Protein AF-A0A955G135-F1 (afdb_monomer)

Secondary structure (DSSP, 8-state):
------BPPPPPS-HHHHHHHHHHHHHHHHHHHHHHHTHHHHHHHHHHHHT-HHHHHHHHHHHHHHHHHHHHHHTT--B-HHHHHHHHHHHHHHHHHHHHHHHHHHHHHHHHHHHHHHHHHHHHHHHHHHHHHHHTT-

pLDDT: mean 78.5, std 8.82, range [48.19, 90.0]

Nearest PDB structures (foldseek):
  7p54-assembly1_B  TM=3.568E-01  e=8.264E+00  Homo sapiens

Radius of gyration: 25.22 Å; Cα contacts (8 Å, |Δi|>4): 90; chains: 1; bounding box: 40×38×98 Å

Solvent-accessible surface area (backbone atoms only — not comparable to full-atom values): 7447 Å² total; per-residue (Å²): 134,88,79,84,65,62,45,69,66,77,82,70,93,47,70,63,62,52,50,52,32,40,52,52,26,50,50,43,50,53,48,42,52,49,44,64,78,38,39,83,63,44,28,60,53,42,19,70,74,66,77,30,71,86,54,12,54,56,51,42,51,50,50,46,49,31,35,61,48,12,33,50,45,33,66,56,48,66,34,40,76,67,56,41,52,51,12,47,51,25,39,51,50,43,51,51,52,52,51,52,55,50,50,60,56,49,51,53,59,52,51,55,54,51,51,51,52,52,50,52,50,51,52,52,50,52,53,53,58,51,54,56,58,58,61,77,74,110

Structure (mmCIF, N/CA/C/O backbone):
data_AF-A0A955G135-F1
#
_entry.id   AF-A0A955G135-F1
#
loop_
_atom_site.group_PDB
_atom_site.id
_atom_site.type_symbol
_atom_site.label_atom_id
_atom_site.label_alt_id
_atom_site.label_comp_id
_atom_site.label_asym_id
_atom_site.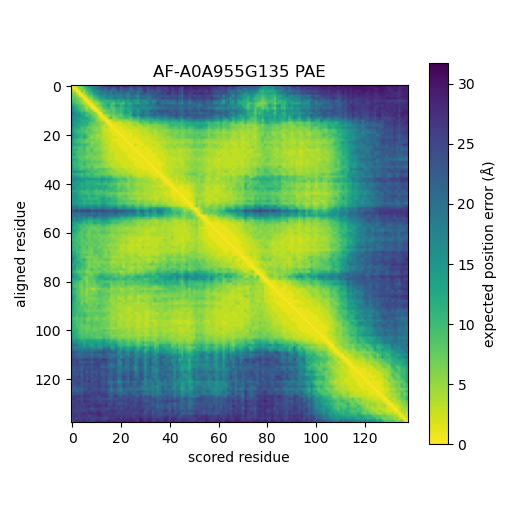label_entity_id
_atom_site.label_seq_id
_atom_site.pdbx_PDB_ins_code
_atom_site.Cartn_x
_atom_site.Cartn_y
_atom_site.Cartn_z
_atom_site.occupancy
_atom_site.B_iso_or_equiv
_atom_site.auth_seq_id
_atom_site.auth_comp_id
_atom_site.auth_asym_id
_atom_site.auth_atom_id
_atom_site.pdbx_PDB_model_num
ATOM 1 N N . MET A 1 1 ? -7.366 -3.886 37.197 1.00 48.19 1 MET A N 1
ATOM 2 C CA . MET A 1 1 ? -6.948 -3.756 35.780 1.00 48.19 1 MET A CA 1
ATOM 3 C C . MET A 1 1 ? -7.988 -2.923 35.037 1.00 48.19 1 MET A C 1
ATOM 5 O O . MET A 1 1 ? -9.150 -3.308 35.020 1.00 48.19 1 MET A O 1
ATOM 9 N N . LYS A 1 2 ? -7.625 -1.745 34.509 1.00 55.84 2 LYS A N 1
ATOM 10 C CA . LYS A 1 2 ? -8.562 -0.837 33.822 1.00 55.84 2 LYS A CA 1
ATOM 11 C C . LYS A 1 2 ? -8.838 -1.395 32.421 1.00 55.84 2 LYS A C 1
ATOM 13 O O . LYS A 1 2 ? -7.941 -1.391 31.586 1.00 55.84 2 LYS A O 1
ATOM 18 N N . GLN A 1 3 ? -10.034 -1.933 32.179 1.00 54.69 3 GLN A N 1
ATOM 19 C CA . GLN A 1 3 ? -10.370 -2.503 30.872 1.00 54.69 3 GLN A CA 1
ATOM 20 C C . GLN A 1 3 ? -10.456 -1.396 29.817 1.00 54.69 3 GLN A C 1
ATOM 22 O O . GLN A 1 3 ? -11.261 -0.470 29.935 1.00 54.69 3 GLN A O 1
ATOM 27 N N . ILE A 1 4 ? -9.619 -1.492 28.785 1.00 62.25 4 ILE A N 1
ATOM 28 C CA . ILE A 1 4 ? -9.691 -0.625 27.610 1.00 62.25 4 ILE A CA 1
ATOM 29 C C . ILE A 1 4 ? -10.906 -1.089 26.804 1.00 62.25 4 ILE A C 1
ATOM 31 O O . ILE A 1 4 ? -10.838 -2.068 26.067 1.00 62.25 4 ILE A O 1
ATOM 35 N N . LYS A 1 5 ? -12.049 -0.425 26.996 1.00 64.06 5 LYS A N 1
ATOM 36 C CA . LYS A 1 5 ? -13.269 -0.733 26.245 1.00 64.06 5 LYS A CA 1
ATOM 37 C C . LYS A 1 5 ? -13.116 -0.273 24.796 1.00 64.06 5 LYS A C 1
ATOM 39 O O . LYS A 1 5 ? -12.678 0.849 24.543 1.00 64.06 5 LYS A O 1
ATOM 44 N N . ALA A 1 6 ? -13.494 -1.134 23.855 1.00 62.25 6 ALA A N 1
ATOM 45 C CA . ALA A 1 6 ? -13.636 -0.759 22.455 1.00 62.25 6 ALA A CA 1
ATOM 46 C C . ALA A 1 6 ? -14.774 0.261 22.331 1.00 62.25 6 ALA A C 1
ATOM 48 O O . ALA A 1 6 ? -15.880 0.030 22.824 1.00 62.25 6 ALA A O 1
ATOM 49 N N . VAL A 1 7 ? -14.493 1.406 21.711 1.00 71.62 7 VAL A N 1
ATOM 50 C CA . VAL A 1 7 ? -15.468 2.488 21.551 1.00 71.62 7 VAL A CA 1
ATOM 51 C C . VAL A 1 7 ? -15.858 2.551 20.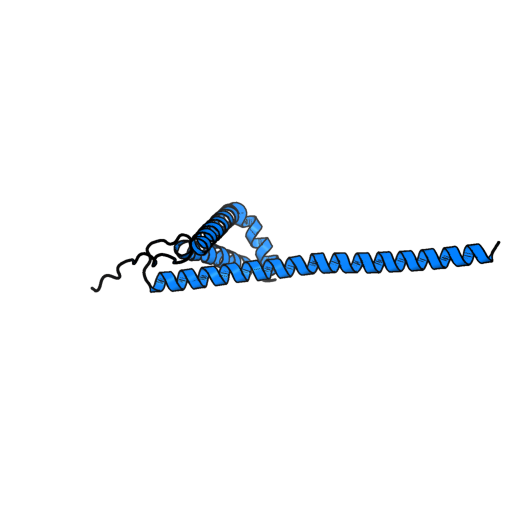083 1.00 71.62 7 VAL A C 1
ATOM 53 O O . VAL A 1 7 ? -15.000 2.603 19.200 1.00 71.62 7 VAL A O 1
ATOM 56 N N . LEU A 1 8 ? -17.164 2.538 19.815 1.00 64.75 8 LEU A N 1
ATOM 57 C CA . LEU A 1 8 ? -17.671 2.733 18.462 1.00 64.75 8 LEU A CA 1
ATOM 58 C C . LEU A 1 8 ? -17.270 4.122 17.947 1.00 64.75 8 LEU A C 1
ATOM 60 O O . LEU A 1 8 ? -17.288 5.099 18.702 1.00 64.75 8 LEU A O 1
ATOM 64 N N . PRO A 1 9 ? -16.920 4.245 16.660 1.00 64.19 9 PRO A N 1
ATOM 65 C CA . PRO A 1 9 ? -16.590 5.538 16.095 1.00 64.19 9 PRO A CA 1
ATOM 66 C C . PRO A 1 9 ? -17.792 6.499 16.192 1.00 64.19 9 PRO A C 1
ATOM 68 O O . PRO A 1 9 ? -18.922 6.082 15.930 1.00 64.19 9 PRO A O 1
ATOM 71 N N . PRO A 1 10 ? -17.580 7.793 16.522 1.00 69.19 10 PRO A N 1
ATOM 72 C CA . PRO A 1 10 ? -18.644 8.782 16.515 1.00 69.19 10 PRO A CA 1
ATOM 73 C C . PRO A 1 10 ? -19.307 8.809 15.137 1.00 69.19 10 PRO A C 1
ATOM 75 O O . PRO A 1 10 ? -18.640 8.674 14.100 1.00 69.19 10 PRO A O 1
ATOM 78 N N . LYS A 1 11 ? -20.640 8.940 15.131 1.00 64.25 11 LYS A N 1
ATOM 79 C CA . LYS A 1 11 ? -21.429 9.024 13.898 1.00 64.25 11 LYS A CA 1
ATOM 80 C C . LYS A 1 11 ? -20.875 10.156 13.033 1.00 64.25 11 LYS A C 1
ATOM 82 O O . LYS A 1 11 ? -20.603 11.251 13.515 1.00 64.25 11 LYS A O 1
ATOM 87 N N . LEU A 1 12 ? -20.674 9.858 11.749 1.00 61.38 12 LEU A N 1
ATOM 88 C CA . LEU A 1 12 ? -20.175 10.851 10.802 1.00 61.38 12 LEU A CA 1
ATOM 89 C C . LEU A 1 12 ? -21.337 11.799 10.533 1.00 61.38 12 LEU A C 1
ATOM 91 O O . LEU A 1 12 ? -22.434 11.341 10.221 1.00 61.38 12 LEU A O 1
ATOM 95 N N . LYS A 1 13 ? -21.095 13.104 10.656 1.00 68.00 13 LYS A N 1
ATOM 96 C CA . LYS A 1 13 ? -22.113 14.122 10.370 1.00 68.00 13 LYS A CA 1
ATOM 97 C C . LYS A 1 13 ? -22.500 14.119 8.879 1.00 68.00 13 LYS A C 1
ATOM 99 O O . LYS A 1 13 ? -23.640 14.413 8.542 1.00 68.00 13 LYS A O 1
ATOM 104 N N . ASN A 1 14 ? -21.572 13.694 8.011 1.00 73.38 14 ASN A N 1
ATOM 105 C CA . ASN A 1 14 ? -21.720 13.678 6.555 1.00 73.38 14 ASN A CA 1
ATOM 106 C C . ASN A 1 14 ? -21.859 12.246 6.014 1.00 73.38 14 ASN A C 1
ATOM 108 O O . ASN A 1 14 ? -20.933 11.439 6.127 1.00 73.38 14 ASN A O 1
ATOM 112 N N . LYS A 1 15 ? -22.988 11.954 5.353 1.00 73.31 15 LYS A N 1
ATOM 113 C CA . LYS A 1 15 ? -23.261 10.651 4.712 1.00 73.31 15 LYS A CA 1
ATOM 114 C C . LYS A 1 15 ? -22.258 10.320 3.596 1.00 73.31 15 LYS A C 1
ATOM 116 O O . LYS A 1 15 ? -21.851 9.171 3.467 1.00 73.31 15 LYS A O 1
ATOM 121 N N . HIS A 1 16 ? -21.796 11.326 2.849 1.00 73.31 16 HIS A N 1
ATOM 122 C CA . HIS A 1 16 ? -20.805 11.146 1.780 1.00 73.31 16 HIS A CA 1
ATOM 123 C C . HIS A 1 16 ? -19.450 10.666 2.307 1.00 73.31 16 HIS A C 1
ATOM 125 O O . HIS A 1 16 ? -18.885 9.723 1.768 1.00 73.31 16 HIS A O 1
ATOM 131 N N . ALA A 1 17 ? -18.958 11.246 3.405 1.00 70.94 17 ALA A N 1
ATOM 132 C CA . ALA A 1 17 ? -17.696 10.822 4.014 1.00 70.94 17 ALA A CA 1
ATOM 133 C C . ALA A 1 17 ? -17.754 9.360 4.491 1.00 70.94 17 ALA A C 1
ATOM 135 O O . ALA A 1 17 ? -16.770 8.632 4.398 1.00 70.94 17 ALA A O 1
ATOM 136 N N . GLN A 1 18 ? -18.923 8.916 4.965 1.00 73.56 18 GLN A N 1
ATOM 137 C CA . GLN A 1 18 ? -19.140 7.519 5.334 1.00 73.56 18 GLN A CA 1
ATOM 138 C C . GLN A 1 18 ? -19.110 6.592 4.115 1.00 73.56 18 GLN A C 1
ATOM 140 O O . GLN A 1 18 ? -18.508 5.525 4.198 1.00 73.56 18 GLN A O 1
ATOM 145 N N . PHE A 1 19 ? -19.725 7.002 3.004 1.00 75.56 19 PHE A N 1
ATOM 146 C CA . PHE A 1 19 ? -19.691 6.246 1.754 1.00 75.56 19 PHE A CA 1
ATOM 147 C C . PHE A 1 19 ? -18.263 6.115 1.211 1.00 75.56 19 PHE A C 1
ATOM 149 O O . PHE A 1 19 ? -17.828 5.004 0.928 1.00 75.56 19 PHE A O 1
ATOM 156 N N . PHE A 1 20 ? -17.501 7.214 1.153 1.00 78.81 20 PHE A N 1
ATOM 157 C CA . PHE A 1 20 ? -16.106 7.188 0.701 1.00 78.81 20 PHE A CA 1
ATOM 158 C C . PHE A 1 20 ? -15.212 6.312 1.582 1.00 78.81 20 PHE A C 1
ATOM 160 O O . PHE A 1 20 ? -14.400 5.563 1.051 1.00 78.81 20 PHE A O 1
ATOM 167 N N . ALA A 1 21 ? -15.377 6.354 2.908 1.00 75.56 21 ALA A N 1
ATOM 168 C CA . ALA A 1 21 ? -14.610 5.498 3.815 1.00 75.56 21 ALA A CA 1
ATOM 169 C C . ALA A 1 21 ? -14.885 4.004 3.572 1.00 75.56 21 ALA A C 1
ATOM 171 O O . ALA A 1 21 ? -13.954 3.205 3.522 1.00 75.56 21 ALA A O 1
ATOM 172 N N . TRP A 1 22 ? -16.154 3.641 3.365 1.00 79.81 22 TRP A N 1
ATOM 173 C CA . TRP A 1 22 ? -16.546 2.271 3.031 1.00 79.81 22 TRP A CA 1
ATOM 174 C C . TRP A 1 22 ? -16.033 1.834 1.660 1.00 79.81 22 TRP A C 1
ATOM 176 O O . TRP A 1 22 ? -15.507 0.734 1.528 1.00 79.81 22 TRP A O 1
ATOM 186 N N . PHE A 1 23 ? -16.153 2.702 0.657 1.00 81.88 23 PHE A N 1
ATOM 187 C CA . PHE A 1 23 ? -15.678 2.433 -0.694 1.00 81.88 23 PHE A CA 1
ATOM 188 C C . PHE A 1 23 ? -14.156 2.238 -0.728 1.00 81.88 23 PHE A C 1
ATOM 190 O O . PHE A 1 23 ? -13.675 1.248 -1.271 1.00 81.88 23 PHE A O 1
ATOM 197 N N . LEU A 1 24 ? -13.401 3.123 -0.070 1.00 79.94 24 LEU A N 1
ATOM 198 C CA . LEU A 1 24 ? -11.946 3.007 0.042 1.00 79.94 24 LEU A CA 1
ATOM 199 C C . LEU A 1 24 ? -11.538 1.758 0.838 1.00 79.94 24 LEU A C 1
ATOM 201 O O . LEU A 1 24 ? -10.611 1.057 0.445 1.00 79.94 24 LEU A O 1
ATOM 205 N N . GLY A 1 25 ? -12.264 1.440 1.915 1.00 83.50 25 GLY A N 1
ATOM 206 C CA . GLY A 1 25 ? -12.066 0.206 2.676 1.00 83.50 25 GLY A CA 1
ATOM 207 C C . GLY A 1 25 ? -12.294 -1.051 1.838 1.00 83.50 25 GLY A C 1
ATOM 208 O O . GLY A 1 25 ? -11.509 -1.989 1.925 1.00 83.50 25 GLY A O 1
ATOM 209 N N . LEU A 1 26 ? -13.323 -1.061 0.986 1.00 86.38 26 LEU A N 1
ATOM 210 C CA . LEU A 1 26 ? -13.583 -2.170 0.068 1.00 86.38 26 LEU A CA 1
ATOM 211 C C . LEU A 1 26 ? -12.463 -2.316 -0.972 1.00 86.38 26 LEU A C 1
ATOM 213 O O . LEU A 1 26 ? -12.031 -3.435 -1.237 1.00 86.38 26 LEU A O 1
ATOM 217 N N . ILE A 1 27 ? -11.965 -1.206 -1.523 1.00 87.00 27 ILE A N 1
ATOM 218 C CA . ILE A 1 27 ? -10.835 -1.220 -2.463 1.00 87.00 27 ILE A CA 1
ATOM 219 C C . ILE A 1 27 ? -9.591 -1.805 -1.794 1.00 87.00 27 ILE A C 1
ATOM 221 O O . ILE A 1 27 ? -9.013 -2.746 -2.328 1.00 87.00 27 ILE A O 1
ATOM 225 N N . PHE A 1 28 ? -9.211 -1.308 -0.613 1.00 85.38 28 PHE A N 1
ATOM 226 C CA . PHE A 1 28 ? -8.043 -1.817 0.116 1.00 85.38 28 PHE A CA 1
ATOM 227 C C . PHE A 1 28 ? -8.198 -3.294 0.482 1.00 85.38 28 PHE A C 1
ATOM 229 O O . PHE A 1 28 ? -7.235 -4.046 0.403 1.00 85.38 28 PHE A O 1
ATOM 236 N N . LEU A 1 29 ? -9.412 -3.742 0.811 1.00 87.81 29 LEU A N 1
ATOM 237 C CA . LEU A 1 29 ? -9.676 -5.153 1.081 1.00 87.81 29 LEU A CA 1
ATOM 238 C C . LEU A 1 29 ? -9.443 -6.013 -0.167 1.00 87.81 29 LEU A C 1
ATOM 240 O O . LEU A 1 29 ? -8.764 -7.033 -0.093 1.00 87.81 29 LEU A O 1
ATOM 244 N N . LEU A 1 30 ? -9.994 -5.606 -1.313 1.00 89.75 30 LEU A N 1
ATOM 245 C CA . LEU A 1 30 ? -9.808 -6.325 -2.574 1.00 89.75 30 LEU A CA 1
ATOM 246 C C . LEU A 1 30 ? -8.338 -6.330 -3.003 1.00 89.75 30 LEU A C 1
ATOM 248 O O . LEU A 1 30 ? -7.836 -7.369 -3.426 1.00 89.75 30 LEU A O 1
ATOM 252 N N . MET A 1 31 ? -7.640 -5.202 -2.857 1.00 85.44 31 MET A N 1
ATOM 253 C CA . MET A 1 31 ? -6.215 -5.095 -3.166 1.00 85.44 31 MET A CA 1
ATOM 254 C C . MET A 1 31 ? -5.379 -6.018 -2.284 1.00 85.44 31 MET A C 1
ATOM 256 O O . MET A 1 31 ? -4.637 -6.833 -2.829 1.00 85.44 31 MET A O 1
ATOM 260 N N . ALA A 1 32 ? -5.573 -5.989 -0.965 1.00 86.62 32 ALA A N 1
ATOM 261 C CA . ALA A 1 32 ? -4.867 -6.867 -0.039 1.00 86.62 32 ALA A CA 1
ATOM 262 C C . ALA A 1 32 ? -5.122 -8.355 -0.348 1.00 86.62 32 ALA A C 1
ATOM 264 O O . ALA A 1 32 ? -4.194 -9.162 -0.335 1.00 86.62 32 ALA A O 1
ATOM 265 N N . LEU A 1 33 ? -6.361 -8.733 -0.693 1.00 89.44 33 LEU A N 1
ATOM 266 C CA . LEU A 1 33 ? -6.694 -10.106 -1.094 1.00 89.44 33 LEU A CA 1
ATOM 267 C C . LEU A 1 33 ? -5.989 -10.518 -2.393 1.00 89.44 33 LEU A C 1
ATOM 269 O O . LEU A 1 33 ? -5.426 -11.611 -2.474 1.00 89.44 33 LEU A O 1
ATOM 273 N N . VAL A 1 34 ? -5.989 -9.648 -3.405 1.00 89.62 34 VAL A N 1
ATOM 274 C CA . VAL A 1 34 ? -5.290 -9.904 -4.671 1.00 89.62 34 VAL A CA 1
ATOM 275 C C . VAL A 1 34 ? -3.784 -10.010 -4.442 1.00 89.62 34 VAL A C 1
ATOM 277 O O . VAL A 1 34 ? -3.162 -10.931 -4.969 1.00 89.62 34 VAL A O 1
ATOM 280 N N . GLN A 1 35 ? -3.202 -9.124 -3.631 1.00 84.81 35 GLN A N 1
ATOM 281 C CA . GLN A 1 35 ? -1.782 -9.150 -3.276 1.00 84.81 35 GLN A CA 1
ATOM 282 C C . GLN A 1 35 ? -1.410 -10.422 -2.512 1.00 84.81 35 GLN A C 1
ATOM 284 O O . GLN A 1 35 ? -0.339 -10.969 -2.754 1.00 84.81 35 GLN A O 1
ATOM 289 N N . LEU A 1 36 ? -2.294 -10.941 -1.653 1.00 85.62 36 LEU A N 1
ATOM 290 C CA . LEU A 1 36 ? -2.063 -12.194 -0.933 1.00 85.62 36 LEU A CA 1
ATOM 291 C C . LEU A 1 36 ? -2.047 -13.402 -1.883 1.00 85.62 36 LEU A C 1
ATOM 293 O O . LEU A 1 36 ? -1.168 -14.253 -1.789 1.00 85.62 36 LEU A O 1
ATOM 297 N N . VAL A 1 37 ? -2.980 -13.460 -2.841 1.00 87.56 37 VAL A N 1
ATOM 298 C CA . VAL A 1 37 ? -3.051 -14.550 -3.836 1.00 87.56 37 VAL A CA 1
ATOM 299 C C . VAL A 1 37 ? -1.948 -14.436 -4.895 1.00 87.56 37 VAL A C 1
ATOM 301 O O . VAL A 1 37 ? -1.487 -15.441 -5.434 1.00 87.56 37 VAL A O 1
ATOM 304 N N . LYS A 1 38 ? -1.520 -13.216 -5.227 1.00 87.00 38 LYS A N 1
ATOM 305 C CA . LYS A 1 38 ? -0.502 -12.926 -6.249 1.00 87.00 38 LYS A CA 1
ATOM 306 C C . LYS A 1 38 ? 0.821 -12.470 -5.640 1.00 87.00 38 LYS A C 1
ATOM 308 O O . LYS A 1 38 ? 1.585 -11.782 -6.315 1.00 87.00 38 LYS A O 1
ATOM 313 N N . PHE A 1 39 ? 1.121 -12.877 -4.408 1.00 82.12 39 PHE A N 1
ATOM 314 C CA . PHE A 1 39 ? 2.285 -12.385 -3.667 1.00 82.12 39 PHE A CA 1
ATOM 315 C C . PHE A 1 39 ? 3.613 -12.630 -4.405 1.00 82.12 39 PHE A C 1
ATOM 317 O O . PHE A 1 39 ? 4.500 -11.775 -4.414 1.00 82.12 39 PHE A O 1
ATOM 324 N N . GLU A 1 40 ? 3.706 -13.751 -5.124 1.00 81.50 40 GLU A N 1
ATOM 325 C CA . GLU A 1 40 ? 4.856 -14.104 -5.968 1.00 81.50 40 GLU A CA 1
ATOM 326 C C . GLU A 1 40 ? 5.099 -13.119 -7.116 1.00 81.50 40 GLU A C 1
ATOM 328 O O . GLU A 1 40 ? 6.240 -12.907 -7.510 1.00 81.50 40 GLU A O 1
ATOM 333 N N . LYS A 1 41 ? 4.038 -12.502 -7.652 1.00 84.25 41 LYS A N 1
ATOM 334 C CA . LYS A 1 41 ? 4.126 -11.479 -8.707 1.00 84.25 41 LYS A CA 1
ATOM 335 C C . LYS A 1 41 ? 4.194 -10.063 -8.146 1.00 84.25 41 LYS A C 1
ATOM 337 O O . LYS A 1 41 ? 4.711 -9.169 -8.804 1.00 84.25 41 LYS A O 1
ATOM 342 N N . PHE A 1 42 ? 3.678 -9.861 -6.939 1.00 81.69 42 PHE A N 1
ATOM 343 C CA . PHE A 1 42 ? 3.716 -8.578 -6.252 1.00 81.69 42 PHE A CA 1
ATOM 344 C C . PHE A 1 42 ? 5.120 -8.237 -5.746 1.00 81.69 42 PHE A C 1
ATOM 346 O O . PHE A 1 42 ? 5.573 -7.109 -5.894 1.00 81.69 42 PHE A O 1
ATOM 353 N N . THR A 1 43 ? 5.838 -9.231 -5.221 1.00 83.00 43 THR A N 1
ATOM 354 C CA . THR A 1 43 ? 7.229 -9.082 -4.774 1.00 83.00 43 THR A CA 1
ATOM 355 C C . THR A 1 43 ? 8.145 -8.461 -5.846 1.00 83.00 43 THR A C 1
ATOM 357 O O . THR A 1 43 ? 8.695 -7.393 -5.581 1.00 83.00 43 THR A O 1
ATOM 360 N N . PRO A 1 44 ? 8.281 -9.040 -7.060 1.00 84.31 44 PRO A N 1
ATOM 361 C CA . PRO A 1 44 ? 9.150 -8.473 -8.091 1.00 84.31 44 PRO A CA 1
ATOM 362 C C . PRO A 1 44 ? 8.658 -7.110 -8.597 1.00 84.31 44 PRO A C 1
ATOM 364 O O . PRO A 1 44 ? 9.464 -6.277 -8.998 1.00 84.31 44 PRO A O 1
ATOM 367 N N . PHE A 1 45 ? 7.347 -6.845 -8.546 1.00 83.56 45 PHE A N 1
ATOM 368 C CA . PHE A 1 45 ? 6.804 -5.522 -8.858 1.00 83.56 45 PHE A CA 1
ATOM 369 C C . PHE A 1 45 ? 7.293 -4.467 -7.855 1.00 83.56 45 PHE A C 1
ATOM 371 O O . PHE A 1 45 ? 7.811 -3.431 -8.260 1.00 83.56 45 PHE A O 1
ATOM 378 N N . ILE A 1 46 ? 7.212 -4.741 -6.551 1.00 83.75 46 ILE A N 1
ATOM 379 C CA . ILE A 1 46 ? 7.710 -3.818 -5.519 1.00 83.75 46 ILE A CA 1
ATOM 380 C C . ILE A 1 46 ? 9.233 -3.664 -5.582 1.00 83.75 46 ILE A C 1
ATOM 382 O O . ILE A 1 46 ? 9.731 -2.548 -5.437 1.00 83.75 46 ILE A O 1
ATOM 386 N N . GLU A 1 47 ? 9.969 -4.744 -5.850 1.00 84.25 47 GLU A N 1
ATOM 387 C CA . GLU A 1 47 ? 11.420 -4.690 -6.078 1.00 84.25 47 GLU A CA 1
ATOM 388 C C . GLU A 1 47 ? 11.771 -3.757 -7.246 1.00 84.25 47 GLU A C 1
ATOM 390 O O . GLU A 1 47 ? 12.689 -2.953 -7.109 1.00 84.25 47 GLU A O 1
ATOM 395 N N . SER A 1 48 ? 10.999 -3.784 -8.340 1.00 81.56 48 SER A N 1
ATOM 396 C CA . SER A 1 48 ? 11.209 -2.888 -9.489 1.00 81.56 48 SER A CA 1
ATOM 397 C C . SER A 1 48 ? 10.949 -1.410 -9.184 1.00 81.56 48 SER A C 1
ATOM 399 O O . SER A 1 48 ? 11.536 -0.540 -9.815 1.00 81.56 48 SER A O 1
ATOM 401 N N . VAL A 1 49 ? 10.086 -1.118 -8.208 1.00 79.56 49 VAL A N 1
ATOM 402 C CA . VAL A 1 49 ? 9.730 0.255 -7.822 1.00 79.56 49 VAL A CA 1
ATOM 403 C C . VAL A 1 49 ? 10.738 0.846 -6.832 1.00 79.56 49 VAL A C 1
ATOM 405 O O . VAL A 1 49 ? 11.010 2.044 -6.873 1.00 79.56 49 VAL A O 1
ATOM 408 N N . PHE A 1 50 ? 11.266 0.027 -5.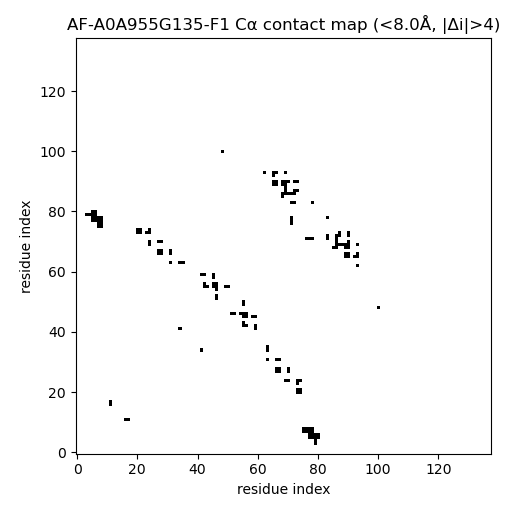918 1.00 74.81 50 PHE A N 1
ATOM 409 C CA . PHE A 1 50 ? 12.143 0.474 -4.827 1.00 74.81 50 PHE A CA 1
ATOM 410 C C . PHE A 1 50 ? 13.629 0.133 -5.030 1.00 74.81 50 PHE A C 1
ATOM 412 O O . PHE A 1 50 ? 14.428 0.414 -4.138 1.00 74.81 50 PHE A O 1
ATOM 419 N N . ASP A 1 51 ? 13.993 -0.473 -6.165 1.00 73.00 51 ASP A N 1
ATOM 420 C CA . ASP A 1 51 ? 15.365 -0.839 -6.568 1.00 73.00 51 ASP A CA 1
ATOM 421 C C . ASP A 1 51 ? 16.140 -1.649 -5.502 1.00 73.00 51 ASP A C 1
ATOM 423 O O . ASP A 1 51 ? 17.367 -1.640 -5.396 1.00 73.00 51 ASP A O 1
ATOM 427 N N . GLY A 1 52 ? 15.395 -2.347 -4.642 1.00 63.44 52 GLY A N 1
ATOM 428 C CA . GLY A 1 52 ? 15.906 -2.961 -3.425 1.00 63.44 52 GLY A CA 1
ATOM 429 C C . GLY A 1 52 ? 15.670 -4.458 -3.442 1.00 63.44 52 GLY A C 1
ATOM 430 O O . GLY A 1 52 ? 14.653 -4.893 -2.924 1.00 63.44 52 GLY A O 1
ATOM 431 N N . GLY A 1 53 ? 16.608 -5.239 -3.988 1.00 72.81 53 GLY A N 1
ATOM 432 C CA . GLY A 1 53 ? 16.509 -6.701 -4.157 1.00 72.81 53 GLY A CA 1
ATOM 433 C C . GLY A 1 53 ? 15.947 -7.466 -2.944 1.00 72.81 53 GLY A C 1
ATOM 434 O O . GLY A 1 53 ? 14.744 -7.648 -2.815 1.00 72.81 53 GLY A O 1
ATOM 435 N N . ALA A 1 54 ? 16.787 -7.922 -2.006 1.00 68.62 54 ALA A N 1
ATOM 436 C CA . ALA A 1 54 ? 16.306 -8.710 -0.855 1.00 68.62 54 ALA A CA 1
ATOM 437 C C . ALA A 1 54 ? 15.363 -7.930 0.094 1.00 68.62 54 ALA A C 1
ATOM 439 O O . ALA A 1 54 ? 14.582 -8.535 0.832 1.00 68.62 54 ALA A O 1
ATOM 440 N N . ALA A 1 55 ? 15.417 -6.594 0.070 1.00 78.50 55 ALA A N 1
ATOM 441 C CA . ALA A 1 55 ? 14.563 -5.722 0.875 1.00 78.50 55 ALA A CA 1
ATOM 442 C C . ALA A 1 55 ? 13.128 -5.607 0.323 1.00 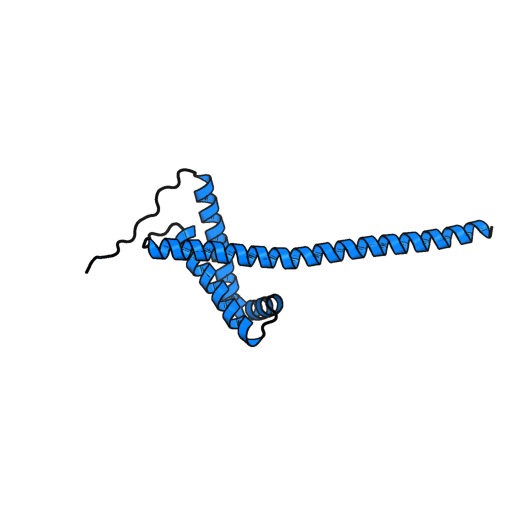78.50 55 ALA A C 1
ATOM 444 O O . ALA A 1 55 ? 12.202 -5.347 1.092 1.00 78.50 55 ALA A O 1
ATOM 445 N N . GLY A 1 56 ? 12.912 -5.845 -0.974 1.00 78.88 56 GLY A N 1
ATOM 446 C CA . GLY A 1 56 ? 11.618 -5.659 -1.626 1.00 78.88 56 GLY A CA 1
ATOM 447 C C . GLY A 1 56 ? 10.550 -6.626 -1.129 1.00 78.88 56 GLY A C 1
ATOM 448 O O . GLY A 1 56 ? 9.407 -6.219 -0.948 1.00 78.88 56 GLY A O 1
ATOM 449 N N . LYS A 1 57 ? 10.925 -7.856 -0.751 1.00 80.31 57 LYS A N 1
ATOM 450 C CA . LYS A 1 57 ? 10.034 -8.795 -0.038 1.00 80.31 57 LYS A CA 1
ATOM 451 C C . LYS A 1 57 ? 9.529 -8.241 1.291 1.00 80.31 57 LYS A C 1
ATOM 453 O O . LYS A 1 57 ? 8.342 -8.350 1.595 1.00 80.31 57 LYS A O 1
ATOM 458 N N . ALA A 1 58 ? 10.424 -7.649 2.083 1.00 84.44 58 ALA A N 1
ATOM 459 C CA . ALA A 1 58 ? 10.062 -7.064 3.370 1.00 84.44 58 ALA A CA 1
ATOM 460 C C . ALA A 1 58 ? 9.161 -5.838 3.175 1.00 84.44 58 ALA A C 1
ATOM 462 O O . ALA A 1 58 ? 8.144 -5.710 3.852 1.00 84.44 58 ALA A O 1
ATOM 463 N N . ILE A 1 59 ? 9.481 -4.983 2.201 1.00 84.69 59 ILE A N 1
ATOM 464 C CA . ILE A 1 59 ? 8.680 -3.801 1.861 1.00 84.69 59 ILE A CA 1
ATOM 465 C C . ILE A 1 59 ? 7.289 -4.216 1.364 1.00 84.69 59 ILE A C 1
ATOM 467 O O . ILE A 1 59 ? 6.291 -3.687 1.847 1.00 84.69 59 ILE A O 1
ATOM 471 N N . ALA A 1 60 ? 7.200 -5.208 0.476 1.00 84.12 60 ALA A N 1
ATOM 472 C CA . ALA A 1 60 ? 5.935 -5.750 -0.012 1.00 84.12 60 ALA A CA 1
ATOM 473 C C . ALA A 1 60 ? 5.061 -6.271 1.139 1.00 84.12 60 ALA A C 1
ATOM 475 O O . ALA A 1 60 ? 3.882 -5.929 1.230 1.00 84.12 60 ALA A O 1
ATOM 476 N N . ALA A 1 61 ? 5.644 -7.036 2.066 1.00 85.25 61 ALA A N 1
ATOM 477 C CA . ALA A 1 61 ? 4.935 -7.512 3.249 1.00 85.25 61 ALA A CA 1
ATOM 478 C C . ALA A 1 61 ? 4.468 -6.358 4.156 1.00 85.25 61 ALA A C 1
ATOM 480 O O . ALA A 1 61 ? 3.345 -6.396 4.662 1.00 85.25 61 ALA A O 1
ATOM 481 N N . ILE A 1 62 ? 5.287 -5.316 4.336 1.00 88.12 62 ILE A N 1
ATOM 482 C CA . ILE A 1 62 ? 4.926 -4.121 5.114 1.00 88.12 62 ILE A CA 1
ATOM 483 C C . ILE A 1 62 ? 3.761 -3.373 4.459 1.00 88.12 62 ILE A C 1
ATOM 485 O O . ILE A 1 62 ? 2.848 -2.958 5.173 1.00 88.12 62 ILE A O 1
ATOM 489 N N . ILE A 1 63 ? 3.749 -3.235 3.130 1.00 86.81 63 ILE A N 1
ATOM 490 C CA . ILE A 1 63 ? 2.661 -2.579 2.389 1.00 86.81 63 ILE A CA 1
ATOM 491 C C . ILE A 1 63 ? 1.346 -3.336 2.603 1.00 86.81 63 ILE A C 1
ATOM 493 O O . ILE A 1 63 ? 0.390 -2.745 3.104 1.00 86.81 63 ILE A O 1
ATOM 497 N N . VAL A 1 64 ? 1.326 -4.650 2.344 1.00 87.06 64 VAL A N 1
ATOM 498 C CA . VAL A 1 64 ? 0.131 -5.500 2.535 1.00 87.06 64 VAL A CA 1
ATOM 499 C C . VAL A 1 64 ? -0.351 -5.433 3.987 1.00 87.06 64 VAL A C 1
ATOM 501 O O . VAL A 1 64 ? -1.539 -5.271 4.262 1.00 87.06 64 VAL A O 1
ATOM 504 N N . THR A 1 65 ? 0.576 -5.518 4.944 1.00 87.81 65 THR A N 1
ATOM 505 C CA . THR A 1 65 ? 0.248 -5.438 6.373 1.00 87.81 65 THR A CA 1
ATOM 506 C C . THR A 1 65 ? -0.374 -4.081 6.702 1.00 87.81 65 THR A C 1
ATOM 508 O O . THR A 1 65 ? -1.417 -4.020 7.348 1.00 87.81 65 THR A O 1
ATOM 511 N N . THR A 1 66 ? 0.203 -2.988 6.203 1.00 88.25 66 THR A N 1
ATOM 512 C CA . THR A 1 6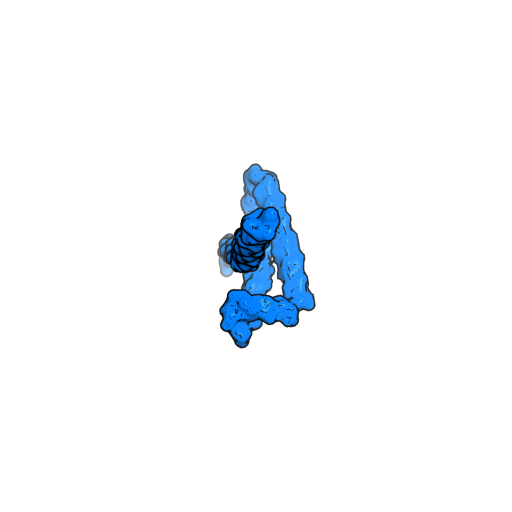6 ? -0.308 -1.625 6.411 1.00 88.25 66 THR A CA 1
ATOM 513 C C . THR A 1 66 ? -1.714 -1.451 5.831 1.00 88.25 66 THR A C 1
ATOM 515 O O . THR A 1 66 ? -2.565 -0.845 6.485 1.00 88.25 66 THR A O 1
ATOM 518 N N . GLU A 1 67 ? -2.002 -2.032 4.663 1.00 85.50 67 GLU A N 1
ATOM 519 C CA . GLU A 1 67 ? -3.350 -2.052 4.079 1.00 85.50 67 GLU A CA 1
ATOM 520 C C . GLU A 1 67 ? -4.352 -2.783 4.978 1.00 85.50 67 GLU A C 1
ATOM 522 O O . GLU A 1 67 ? -5.418 -2.246 5.288 1.00 85.50 67 GLU A O 1
ATOM 527 N N . VAL A 1 68 ? -3.996 -3.973 5.473 1.00 86.62 68 VAL A N 1
ATOM 528 C CA . VAL A 1 68 ? -4.862 -4.752 6.370 1.00 86.62 68 VAL A CA 1
ATOM 529 C C . VAL A 1 68 ? -5.103 -4.011 7.688 1.00 86.62 68 VAL A C 1
ATOM 531 O O . VAL A 1 68 ? -6.235 -3.967 8.170 1.00 86.62 68 VAL A O 1
ATOM 534 N N . PHE A 1 69 ? -4.082 -3.356 8.248 1.00 86.25 69 PHE A N 1
ATOM 535 C CA . PHE A 1 69 ? -4.215 -2.538 9.459 1.00 86.25 69 PHE A CA 1
ATOM 536 C C . PHE A 1 69 ? -5.014 -1.243 9.244 1.00 86.25 69 PHE A C 1
ATOM 538 O O . PHE A 1 69 ? -5.525 -0.687 10.220 1.00 86.25 69 PHE A O 1
ATOM 545 N N . ALA A 1 70 ? -5.174 -0.769 8.006 1.00 84.44 70 ALA A N 1
ATOM 546 C CA . ALA A 1 70 ? -6.026 0.374 7.678 1.00 84.44 70 ALA A CA 1
ATOM 547 C C . ALA A 1 70 ? -7.528 0.022 7.659 1.00 84.44 70 ALA A C 1
ATOM 549 O O . ALA A 1 70 ? -8.375 0.870 7.970 1.00 84.44 70 ALA A O 1
ATOM 550 N N . LEU A 1 71 ? -7.875 -1.233 7.342 1.00 84.62 71 LEU A N 1
ATOM 551 C CA . LEU A 1 71 ? -9.261 -1.700 7.199 1.00 84.62 71 LEU A CA 1
ATOM 552 C C . LEU A 1 71 ? -10.157 -1.453 8.422 1.00 84.62 71 LEU A C 1
ATOM 554 O O . LEU A 1 71 ? -11.277 -0.976 8.225 1.00 84.62 71 LEU A O 1
ATOM 558 N N . PRO A 1 72 ? -9.727 -1.701 9.677 1.00 79.56 72 PRO A N 1
ATOM 559 C CA . PRO A 1 72 ? -10.586 -1.517 10.844 1.00 79.56 72 PRO A CA 1
ATOM 560 C C . PRO A 1 72 ? -11.087 -0.072 10.989 1.00 79.56 72 PRO A C 1
ATOM 562 O O . PRO A 1 72 ? -12.230 0.159 11.394 1.00 79.56 72 PRO A O 1
ATOM 565 N N . PHE A 1 73 ? -10.256 0.910 10.617 1.00 79.19 73 PHE A N 1
ATOM 566 C CA . PHE A 1 73 ? -10.639 2.321 10.614 1.00 79.19 73 PHE A CA 1
ATOM 567 C C . PHE A 1 73 ? -11.610 2.645 9.473 1.00 79.19 73 PHE A C 1
ATOM 569 O O . PHE A 1 73 ? -12.644 3.274 9.716 1.00 79.19 73 PHE A O 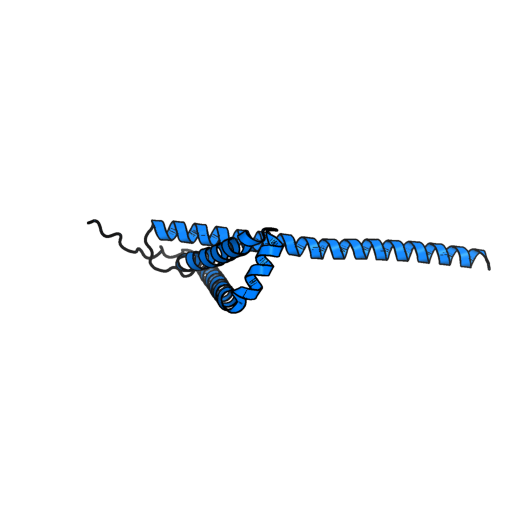1
ATOM 576 N N . LEU A 1 74 ? -11.309 2.187 8.253 1.00 75.31 74 LEU A N 1
ATOM 577 C CA . LEU A 1 74 ? -12.112 2.453 7.052 1.00 75.31 74 LEU A CA 1
ATOM 578 C C . LEU A 1 74 ? -13.505 1.810 7.127 1.00 75.31 74 LEU A C 1
ATOM 580 O O . LEU A 1 74 ? -14.510 2.458 6.831 1.00 75.31 74 LEU A O 1
ATOM 584 N N . LEU A 1 75 ? -13.580 0.577 7.631 1.00 79.31 75 LEU A N 1
ATOM 585 C CA . LEU A 1 75 ? -14.827 -0.160 7.858 1.00 79.31 75 LEU A CA 1
ATOM 586 C C . LEU A 1 75 ? -15.563 0.272 9.134 1.00 79.31 75 LEU A C 1
ATOM 588 O O . LEU A 1 75 ? -16.672 -0.194 9.394 1.00 79.31 75 LEU A O 1
ATOM 592 N N . ARG A 1 76 ? -14.991 1.207 9.906 1.00 73.75 76 ARG A N 1
ATOM 593 C CA . ARG A 1 76 ? -15.586 1.780 11.125 1.00 73.75 76 ARG A CA 1
ATOM 594 C C . ARG A 1 76 ? -15.888 0.725 12.198 1.00 73.75 76 ARG A C 1
ATOM 596 O O . ARG A 1 76 ? -16.903 0.819 12.891 1.00 73.75 76 ARG A O 1
ATOM 603 N N . MET A 1 77 ? -14.998 -0.253 12.357 1.00 78.31 77 MET A N 1
ATOM 604 C CA . MET A 1 77 ? -15.087 -1.261 13.415 1.00 78.31 77 MET A CA 1
ATOM 605 C C . MET A 1 77 ? -14.866 -0.643 14.805 1.00 78.31 77 MET A C 1
ATOM 607 O O . MET A 1 77 ? -14.230 0.404 14.955 1.00 78.31 77 MET A O 1
ATOM 611 N N . ALA A 1 78 ? -15.414 -1.286 15.840 1.00 70.25 78 ALA A N 1
ATOM 612 C CA . ALA A 1 78 ? -15.199 -0.879 17.225 1.00 70.25 78 ALA A CA 1
ATOM 613 C C . ALA A 1 78 ? -13.746 -1.174 17.628 1.00 70.25 78 ALA A C 1
ATOM 615 O O . ALA A 1 78 ? -13.332 -2.329 17.674 1.00 70.25 78 ALA A O 1
ATOM 616 N N . LEU A 1 79 ? -12.975 -0.128 17.920 1.00 72.19 79 LEU A N 1
ATOM 617 C CA . LEU A 1 79 ? -11.543 -0.213 18.217 1.00 72.19 79 LEU A CA 1
ATOM 618 C C . LEU A 1 79 ? -11.224 0.540 19.506 1.00 72.19 79 LEU A C 1
ATOM 620 O O . LEU A 1 79 ? -11.981 1.410 19.948 1.00 72.19 79 LEU A O 1
ATOM 624 N N . SER A 1 80 ? -10.076 0.230 20.108 1.00 77.88 80 SER A N 1
ATOM 625 C CA . SER A 1 80 ? -9.521 1.092 21.149 1.00 77.88 80 SER A CA 1
ATOM 626 C C . SER A 1 80 ? -9.094 2.441 20.539 1.00 77.88 80 SER A C 1
ATOM 628 O O . SER A 1 80 ? -8.729 2.492 19.360 1.00 77.88 80 SER A O 1
ATOM 630 N N . PRO A 1 81 ? -9.102 3.548 21.303 1.00 74.00 81 PRO A N 1
ATOM 631 C CA . PRO A 1 81 ? -8.727 4.866 20.782 1.00 74.00 81 PRO A CA 1
ATOM 632 C C . PRO A 1 81 ? -7.332 4.901 20.139 1.00 74.00 81 PRO A C 1
ATOM 634 O O . PRO A 1 81 ? -7.144 5.539 19.106 1.00 74.00 81 PRO A O 1
ATOM 637 N N . LEU A 1 82 ? -6.374 4.169 20.715 1.00 79.06 82 LEU A N 1
ATOM 638 C CA . LEU A 1 82 ? -4.994 4.108 20.232 1.00 79.06 82 LEU A CA 1
ATOM 639 C C . LEU A 1 82 ? -4.875 3.290 18.939 1.00 79.06 82 LEU A C 1
ATOM 641 O O . LEU A 1 82 ? -4.228 3.722 17.988 1.00 79.06 82 LEU A O 1
ATOM 645 N N . MET A 1 83 ? -5.573 2.153 18.860 1.00 79.94 83 MET A N 1
ATOM 646 C CA . MET A 1 83 ? -5.603 1.336 17.645 1.00 79.94 83 MET A CA 1
ATOM 647 C C . MET A 1 83 ? -6.312 2.059 16.502 1.00 79.94 83 MET A C 1
ATOM 649 O O . MET A 1 83 ? -5.905 1.957 15.353 1.00 79.94 83 MET A O 1
ATOM 653 N N . ARG A 1 84 ? -7.321 2.872 16.821 1.00 79.38 84 ARG A N 1
ATOM 654 C CA . ARG A 1 84 ? -8.005 3.696 15.831 1.00 79.38 84 ARG A CA 1
ATOM 655 C C . ARG A 1 84 ? -7.098 4.764 15.218 1.00 79.38 84 ARG A C 1
ATOM 657 O O . ARG A 1 84 ? -7.198 5.002 14.019 1.00 79.38 84 ARG A O 1
ATOM 664 N N . PHE A 1 85 ? -6.228 5.387 16.015 1.00 80.31 85 PHE A N 1
ATOM 665 C CA . PHE A 1 85 ? -5.224 6.320 15.500 1.00 80.31 85 PHE A CA 1
ATOM 666 C C . PHE A 1 85 ? -4.185 5.597 14.637 1.00 80.31 85 PHE A C 1
ATOM 668 O O . PHE A 1 85 ? -3.904 6.038 13.529 1.00 80.31 85 PHE A O 1
ATOM 675 N N . CYS A 1 86 ? -3.688 4.445 15.096 1.00 83.19 86 CYS A N 1
ATOM 676 C CA . CYS A 1 86 ? -2.753 3.621 14.329 1.00 83.19 86 CYS A CA 1
ATOM 677 C C . CYS A 1 86 ? -3.338 3.213 12.966 1.00 83.19 86 CYS A C 1
ATOM 679 O O . CYS A 1 86 ? -2.737 3.501 11.937 1.00 83.19 86 CYS A O 1
ATOM 681 N N . SER A 1 87 ? -4.559 2.671 12.936 1.00 83.12 87 SER A N 1
ATOM 682 C CA . SER A 1 87 ? -5.249 2.324 11.689 1.00 83.12 87 SER A CA 1
ATOM 683 C C . SER A 1 87 ? -5.512 3.534 10.785 1.00 83.12 87 SER A C 1
ATOM 685 O O . SER A 1 87 ? -5.461 3.404 9.565 1.00 83.12 87 SER A O 1
ATOM 687 N N . MET A 1 88 ? -5.768 4.720 11.352 1.00 81.62 88 MET A N 1
ATOM 688 C CA . MET A 1 88 ? -5.896 5.952 10.567 1.00 81.62 88 MET A CA 1
ATOM 689 C C . MET A 1 88 ? -4.572 6.319 9.886 1.00 81.62 88 MET A C 1
ATOM 691 O O . MET A 1 88 ? -4.570 6.616 8.693 1.00 81.62 88 MET A O 1
ATOM 695 N N . VAL A 1 89 ? -3.455 6.258 10.619 1.00 86.50 89 VAL A N 1
ATOM 696 C CA . VAL A 1 89 ? -2.112 6.508 10.075 1.00 86.50 89 VAL A CA 1
ATOM 697 C C . VAL A 1 89 ? -1.760 5.475 9.004 1.00 86.50 89 VAL A C 1
ATOM 699 O O . VAL A 1 89 ? -1.322 5.859 7.925 1.00 86.50 89 VAL A O 1
ATOM 702 N N . CYS A 1 90 ? -2.028 4.187 9.241 1.00 86.06 90 CYS A N 1
ATOM 703 C CA . CYS A 1 90 ? -1.835 3.133 8.242 1.00 86.06 90 CYS A CA 1
ATOM 704 C C . CYS A 1 90 ? -2.647 3.394 6.965 1.00 86.06 90 CYS A C 1
ATOM 706 O O . CYS A 1 90 ? -2.119 3.244 5.868 1.00 86.06 90 CYS A O 1
ATOM 708 N N . GLY A 1 91 ? -3.899 3.850 7.087 1.00 82.94 91 GLY A N 1
ATOM 709 C CA . GLY A 1 91 ? -4.718 4.204 5.926 1.00 82.94 91 GLY A CA 1
ATOM 710 C C . GLY A 1 91 ? -4.139 5.354 5.107 1.00 82.94 91 GLY A C 1
ATOM 711 O O . GLY A 1 91 ? -4.143 5.293 3.880 1.00 82.94 91 GLY A O 1
ATOM 712 N N . TRP A 1 92 ? -3.592 6.372 5.774 1.00 85.31 92 TRP A N 1
ATOM 713 C CA . TRP A 1 92 ? -2.896 7.473 5.106 1.00 85.31 92 TRP A CA 1
ATOM 714 C C . TRP A 1 92 ? -1.607 7.017 4.427 1.00 85.31 92 TRP A C 1
ATOM 716 O O . TRP A 1 92 ? -1.380 7.371 3.274 1.00 85.31 92 TRP A O 1
ATOM 726 N N . LEU A 1 93 ? -0.789 6.215 5.112 1.00 87.00 93 LEU A N 1
ATOM 727 C CA . LEU A 1 93 ? 0.453 5.683 4.552 1.00 87.00 93 LEU A CA 1
ATOM 728 C C . LEU A 1 93 ? 0.180 4.826 3.317 1.00 87.00 93 LEU A C 1
ATOM 730 O O . LEU A 1 93 ? 0.768 5.086 2.276 1.00 87.00 93 LEU A O 1
ATOM 734 N N . ALA A 1 94 ? -0.767 3.887 3.394 1.00 85.88 94 ALA A N 1
ATOM 735 C CA . ALA A 1 94 ? -1.148 3.055 2.255 1.00 85.88 94 ALA A CA 1
ATOM 736 C C . ALA A 1 94 ? -1.625 3.903 1.063 1.00 85.88 94 ALA A C 1
ATOM 738 O O . ALA A 1 94 ? -1.162 3.708 -0.060 1.00 85.88 94 ALA A O 1
ATOM 739 N N . ALA A 1 95 ? -2.495 4.892 1.299 1.00 85.12 95 ALA A N 1
ATOM 740 C CA . ALA A 1 95 ? -2.969 5.785 0.243 1.00 85.12 95 ALA A CA 1
ATOM 741 C C . ALA A 1 95 ? -1.829 6.601 -0.392 1.00 85.12 95 ALA A C 1
ATOM 743 O O . ALA A 1 95 ? -1.778 6.730 -1.614 1.00 85.12 95 ALA A O 1
ATOM 744 N N . LEU A 1 96 ? -0.903 7.124 0.41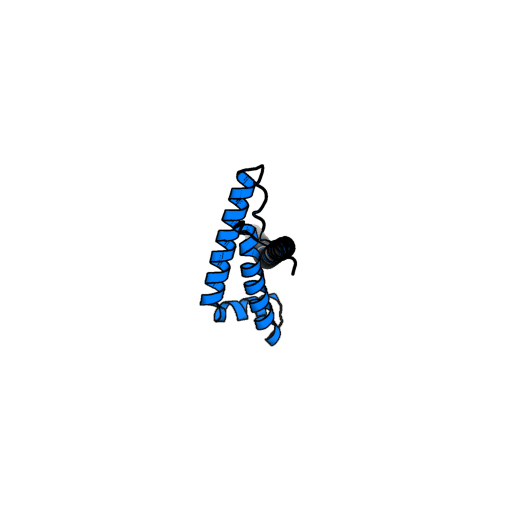9 1.00 87.12 96 LEU A N 1
ATOM 745 C CA . LEU A 1 96 ? 0.262 7.868 -0.064 1.00 87.12 96 LEU A CA 1
ATOM 746 C C . LEU A 1 96 ? 1.219 6.982 -0.863 1.00 87.12 96 LEU A C 1
ATOM 748 O O . LEU A 1 96 ? 1.696 7.415 -1.909 1.00 87.12 96 LEU A O 1
ATOM 752 N N . THR A 1 97 ? 1.467 5.747 -0.421 1.00 86.12 97 THR A N 1
ATOM 753 C CA . THR A 1 97 ? 2.295 4.783 -1.156 1.00 86.12 97 THR A CA 1
ATOM 754 C C . THR A 1 97 ? 1.700 4.505 -2.534 1.00 86.12 97 THR A C 1
ATOM 756 O O . THR A 1 97 ? 2.403 4.628 -3.534 1.00 86.12 97 THR A O 1
ATOM 759 N N . TRP A 1 98 ? 0.398 4.220 -2.620 1.00 86.75 98 TRP A N 1
ATOM 760 C CA . TRP A 1 98 ? -0.272 3.991 -3.905 1.00 86.75 98 TRP A CA 1
ATOM 761 C C . TRP A 1 98 ? -0.303 5.222 -4.802 1.00 86.75 98 TRP A C 1
ATOM 763 O O . TRP A 1 98 ? -0.134 5.101 -6.017 1.00 86.75 98 TRP A O 1
ATOM 773 N N . LEU A 1 99 ? -0.492 6.405 -4.220 1.00 86.00 99 LEU A N 1
ATOM 774 C CA . LEU A 1 99 ? -0.454 7.662 -4.957 1.00 86.00 99 LEU A CA 1
ATOM 775 C C . LEU A 1 99 ? 0.940 7.910 -5.539 1.00 86.00 99 LEU A C 1
ATOM 777 O O . LEU A 1 99 ? 1.051 8.240 -6.716 1.00 86.00 99 LEU A O 1
ATOM 781 N N . TRP A 1 100 ? 1.994 7.700 -4.750 1.00 86.75 100 TRP A N 1
ATOM 782 C CA .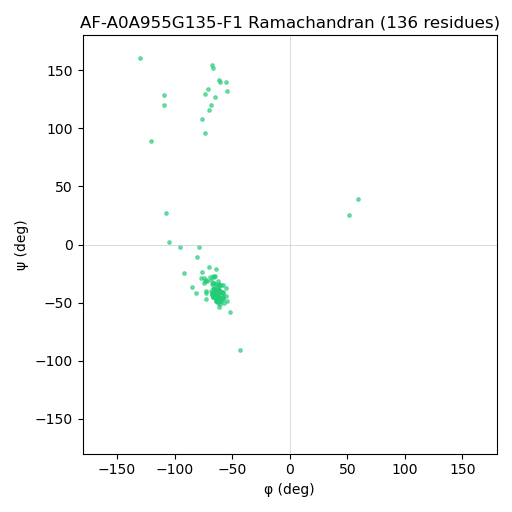 TRP A 1 100 ? 3.374 7.848 -5.206 1.00 86.75 100 TRP A CA 1
ATOM 783 C C . TRP A 1 100 ? 3.710 6.862 -6.330 1.00 86.75 100 TRP A C 1
ATOM 785 O O . TRP A 1 100 ? 4.164 7.292 -7.386 1.00 86.75 100 TRP A O 1
ATOM 795 N N . ILE A 1 101 ? 3.377 5.576 -6.160 1.00 85.06 101 ILE A N 1
ATOM 796 C CA . ILE A 1 101 ? 3.534 4.550 -7.204 1.00 85.06 101 ILE A CA 1
ATOM 797 C C . ILE A 1 101 ? 2.810 4.980 -8.487 1.00 85.06 101 ILE A C 1
ATOM 799 O O . ILE A 1 101 ? 3.391 4.968 -9.570 1.00 85.06 101 ILE A O 1
ATOM 803 N N . SER A 1 102 ? 1.553 5.415 -8.371 1.00 83.81 102 SER A N 1
ATOM 804 C CA . SER A 1 102 ? 0.746 5.830 -9.525 1.00 83.81 102 SER A CA 1
ATOM 805 C C . SER A 1 102 ? 1.349 7.029 -10.258 1.00 83.81 102 SER A C 1
ATOM 807 O O . SER A 1 102 ? 1.335 7.055 -11.486 1.00 83.81 102 SER A O 1
ATOM 809 N N . LEU A 1 103 ? 1.895 8.010 -9.531 1.00 83.44 103 LEU A N 1
ATOM 810 C CA . LEU A 1 103 ? 2.563 9.170 -10.127 1.00 83.44 103 LEU A CA 1
ATOM 811 C C . LEU A 1 103 ? 3.848 8.783 -10.863 1.00 83.44 103 LEU A C 1
ATOM 813 O O . LEU A 1 103 ? 4.083 9.302 -11.953 1.00 83.44 103 LEU A O 1
ATOM 817 N N . THR A 1 104 ? 4.642 7.866 -10.305 1.00 82.19 104 THR A N 1
ATOM 818 C CA . THR A 1 104 ? 5.874 7.372 -10.937 1.00 82.19 104 THR A CA 1
ATOM 819 C C . THR A 1 104 ? 5.580 6.666 -12.261 1.00 82.19 104 THR A C 1
ATOM 821 O O . THR A 1 104 ? 6.233 6.940 -13.258 1.00 82.19 104 THR A O 1
ATOM 824 N N . TYR A 1 105 ? 4.548 5.823 -12.327 1.00 77.94 105 TYR A N 1
ATOM 825 C CA . TYR A 1 105 ? 4.176 5.169 -13.589 1.00 77.94 105 TYR A CA 1
ATOM 826 C C . TYR A 1 105 ? 3.469 6.111 -14.577 1.00 77.94 105 TYR A C 1
ATOM 828 O O . TYR A 1 105 ? 3.622 5.980 -15.793 1.00 77.94 105 TYR A O 1
ATOM 836 N N . ALA A 1 106 ? 2.691 7.078 -14.082 1.00 78.44 106 ALA A N 1
ATOM 837 C CA . ALA A 1 106 ? 2.020 8.052 -14.938 1.00 78.44 106 ALA A CA 1
ATOM 838 C C . ALA A 1 106 ? 3.015 8.988 -15.642 1.00 78.44 106 ALA A C 1
ATOM 840 O O . ALA A 1 106 ? 2.810 9.328 -16.810 1.00 78.44 106 ALA A O 1
ATOM 841 N N . SER A 1 107 ? 4.094 9.395 -14.967 1.00 75.19 107 SER A N 1
ATOM 842 C CA . SER A 1 107 ? 5.114 10.262 -15.565 1.00 75.19 107 SER A CA 1
ATOM 843 C C . SER A 1 107 ? 5.862 9.578 -16.715 1.00 75.19 107 SER A C 1
ATOM 845 O O . SER A 1 107 ? 6.154 10.238 -17.714 1.00 75.19 107 SER A O 1
ATOM 847 N N . GLU A 1 108 ? 6.086 8.263 -16.649 1.00 74.69 108 GLU A N 1
ATOM 848 C CA . GLU A 1 108 ? 6.700 7.502 -17.747 1.00 74.69 108 GLU A CA 1
ATOM 849 C C . GLU A 1 108 ? 5.826 7.475 -19.013 1.00 74.69 108 GLU A C 1
ATOM 851 O O . GLU A 1 108 ? 6.311 7.722 -20.121 1.00 74.69 108 GLU A O 1
ATOM 856 N N . LEU A 1 109 ? 4.514 7.265 -18.861 1.00 70.56 109 LEU A N 1
ATOM 857 C CA . LEU A 1 109 ? 3.548 7.298 -19.970 1.00 70.56 109 LEU A CA 1
ATOM 858 C C . LEU A 1 109 ? 3.453 8.689 -20.626 1.00 70.56 109 LEU A C 1
ATOM 860 O O . LEU A 1 109 ? 3.350 8.809 -21.854 1.00 70.56 109 LEU A O 1
ATOM 864 N N . ILE A 1 110 ? 3.524 9.754 -19.820 1.00 72.56 110 ILE A N 1
ATOM 865 C CA . ILE A 1 110 ? 3.532 11.141 -20.310 1.00 72.56 110 ILE A CA 1
ATOM 866 C C . ILE A 1 110 ? 4.844 11.445 -21.058 1.00 72.56 110 ILE A C 1
ATOM 868 O O . ILE A 1 110 ? 4.808 12.071 -22.121 1.00 72.56 110 ILE A O 1
ATOM 872 N N . GLY A 1 111 ? 5.988 10.956 -20.569 1.00 68.12 111 GLY A N 1
ATOM 873 C CA . GLY A 1 111 ? 7.294 11.117 -21.221 1.00 68.12 111 GLY A CA 1
ATOM 874 C C . GLY A 1 111 ? 7.394 10.428 -22.590 1.00 68.12 111 GLY A C 1
ATOM 875 O O . GLY A 1 111 ? 7.911 11.013 -23.549 1.00 68.12 111 GLY A O 1
ATOM 876 N N . LEU A 1 112 ? 6.831 9.221 -22.719 1.00 70.06 112 LEU A N 1
ATOM 877 C CA . LEU A 1 112 ? 6.740 8.496 -23.995 1.00 70.06 112 LEU A CA 1
ATOM 878 C C . LEU A 1 112 ? 5.900 9.259 -25.027 1.00 70.06 112 LEU A C 1
ATOM 880 O O . LEU A 1 112 ? 6.287 9.375 -26.192 1.00 70.06 112 LEU A O 1
ATOM 884 N N . SER A 1 113 ? 4.786 9.842 -24.583 1.00 71.31 113 SER A N 1
ATOM 885 C CA . SER A 1 113 ? 3.904 10.649 -25.432 1.00 71.31 113 SER A CA 1
ATOM 886 C C . SER A 1 113 ? 4.615 11.904 -25.955 1.00 71.31 113 SER A C 1
ATOM 888 O O . SER A 1 113 ? 4.536 12.214 -27.143 1.00 71.31 113 SER A O 1
ATOM 890 N N . PHE A 1 114 ? 5.378 12.591 -25.097 1.00 73.06 114 PHE A N 1
ATOM 891 C CA . PHE A 1 114 ? 6.168 13.765 -25.486 1.00 73.06 114 PHE A CA 1
ATOM 892 C C . PHE A 1 114 ? 7.257 13.430 -26.518 1.00 73.06 114 PHE A C 1
ATOM 894 O O . PHE A 1 114 ? 7.437 14.164 -27.492 1.00 73.06 114 PHE A O 1
ATOM 901 N N . SER A 1 115 ? 7.946 12.298 -26.352 1.00 78.75 115 SER A N 1
ATOM 902 C CA . SER A 1 115 ? 9.010 11.863 -27.269 1.00 78.75 115 SER A CA 1
ATOM 903 C C . SER A 1 115 ? 8.483 11.528 -28.670 1.00 78.75 115 SER A C 1
ATOM 905 O O . SER A 1 115 ? 9.109 11.889 -29.668 1.00 78.75 115 SER A O 1
ATOM 907 N N . LEU A 1 116 ? 7.301 10.907 -28.767 1.00 82.00 116 LEU A N 1
ATOM 908 C CA . LEU A 1 116 ? 6.647 10.620 -30.049 1.00 82.00 116 LEU A CA 1
ATOM 909 C C . LEU A 1 116 ? 6.223 11.892 -30.791 1.00 82.00 116 LEU A C 1
ATOM 911 O O . LEU A 1 116 ? 6.379 11.962 -32.009 1.00 82.00 116 LEU A O 1
ATOM 915 N N . VAL A 1 117 ? 5.736 12.911 -30.075 1.00 84.00 117 VAL A N 1
ATOM 916 C CA . VAL A 1 117 ? 5.378 14.210 -30.672 1.00 84.00 117 VAL A CA 1
ATOM 917 C C . VAL A 1 117 ? 6.610 14.907 -31.252 1.00 84.00 117 VAL A C 1
ATOM 919 O O . VAL A 1 117 ? 6.555 15.416 -32.372 1.00 84.00 117 VAL A O 1
ATOM 922 N N . ILE A 1 118 ? 7.739 14.884 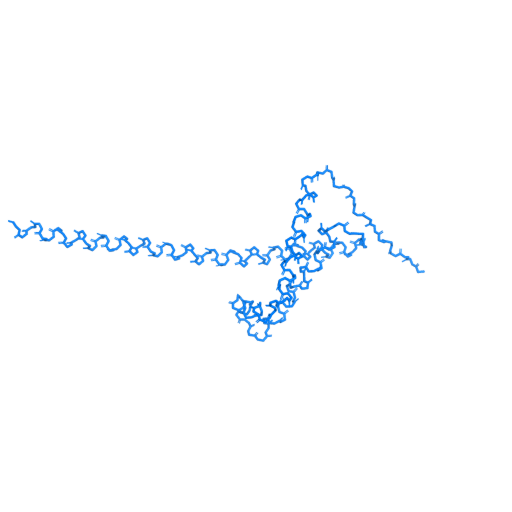-30.537 1.00 83.62 118 ILE A N 1
ATOM 923 C CA . ILE A 1 118 ? 9.003 15.451 -31.028 1.00 83.62 118 ILE A CA 1
ATOM 924 C C . ILE A 1 118 ? 9.484 14.694 -32.270 1.00 83.62 118 ILE A C 1
ATOM 926 O O . ILE A 1 118 ? 9.820 15.324 -33.273 1.00 83.62 118 ILE A O 1
ATOM 930 N N . LEU A 1 119 ? 9.464 13.357 -32.246 1.00 87.12 119 LEU A N 1
ATOM 931 C CA . LEU A 1 119 ? 9.861 12.536 -33.391 1.00 87.12 119 LEU A CA 1
ATOM 932 C C . LEU A 1 119 ? 8.962 12.786 -34.612 1.00 87.12 119 LEU A C 1
ATOM 934 O O . LEU A 1 119 ? 9.468 12.981 -35.714 1.00 87.12 119 LEU A O 1
ATOM 938 N N . ALA A 1 120 ? 7.642 12.847 -34.420 1.00 86.25 120 ALA A N 1
ATOM 939 C CA . ALA A 1 120 ? 6.688 13.166 -35.481 1.00 86.25 120 ALA A CA 1
ATOM 940 C C . ALA A 1 120 ? 6.932 14.567 -36.068 1.00 86.25 120 ALA A C 1
ATOM 942 O O . ALA A 1 120 ? 6.873 14.749 -37.289 1.00 86.25 120 ALA A O 1
ATOM 943 N N . GLY A 1 121 ? 7.269 15.544 -35.220 1.00 87.25 121 GLY A N 1
ATOM 944 C CA . GLY A 1 121 ? 7.690 16.880 -35.642 1.00 87.25 121 GLY A CA 1
ATOM 945 C C . GLY A 1 121 ? 8.975 16.859 -36.476 1.00 87.25 121 GLY A C 1
ATOM 946 O O . GLY A 1 121 ? 9.018 17.459 -37.550 1.00 87.25 121 GLY A O 1
ATOM 947 N N . TYR A 1 122 ? 9.991 16.110 -36.039 1.00 86.31 122 TYR A N 1
ATOM 948 C CA . TYR A 1 122 ? 11.256 15.943 -36.764 1.00 86.31 122 TYR A CA 1
ATOM 949 C C . TYR A 1 122 ? 11.070 15.267 -38.126 1.00 86.31 122 TYR A C 1
ATOM 951 O O . TYR A 1 122 ? 11.594 15.750 -39.129 1.00 86.31 122 TYR A O 1
ATOM 959 N N . VAL A 1 123 ? 10.289 14.187 -38.189 1.00 90.00 123 VAL A N 1
ATOM 960 C CA . VAL A 1 123 ? 9.972 13.485 -39.443 1.00 90.00 123 VAL A CA 1
ATOM 961 C C . VAL A 1 123 ? 9.210 14.405 -40.400 1.00 90.00 123 VAL A C 1
ATOM 963 O O . VAL A 1 123 ? 9.534 14.466 -41.585 1.00 90.00 123 VAL A O 1
ATOM 966 N N . SER A 1 124 ? 8.254 15.184 -39.889 1.00 84.50 124 SER A N 1
ATOM 967 C CA . SER A 1 124 ? 7.509 16.164 -40.690 1.00 84.50 124 SER A CA 1
ATOM 968 C C . SER A 1 124 ? 8.414 17.270 -41.240 1.00 84.50 124 SER A C 1
ATOM 970 O O . SER A 1 124 ? 8.261 17.677 -42.392 1.00 84.50 124 SER A O 1
ATOM 972 N N . TYR A 1 125 ? 9.379 17.741 -40.444 1.00 84.94 125 TYR A N 1
ATOM 973 C CA . TYR A 1 125 ? 10.374 18.722 -40.877 1.00 84.94 125 TYR A CA 1
ATOM 974 C C . TYR A 1 125 ? 11.292 18.159 -41.972 1.00 84.94 125 TYR A C 1
ATOM 976 O O . TYR A 1 125 ? 11.509 18.816 -42.991 1.00 84.94 125 TYR A O 1
ATOM 984 N N . LEU A 1 126 ? 11.767 16.921 -41.804 1.00 85.62 126 LEU A N 1
ATOM 985 C CA . LEU A 1 126 ? 12.628 16.239 -42.771 1.00 85.62 126 LEU A CA 1
ATOM 986 C C . LEU A 1 126 ? 11.912 16.019 -44.114 1.00 85.62 126 LEU A C 1
ATOM 988 O O . LEU A 1 126 ? 12.436 16.395 -45.160 1.00 85.62 126 LEU A O 1
ATOM 992 N N . LEU A 1 127 ? 10.685 15.487 -44.082 1.00 84.19 127 LEU A N 1
ATOM 993 C CA . LEU A 1 127 ? 9.873 15.260 -45.282 1.00 84.19 127 LEU A CA 1
ATOM 994 C C . LEU A 1 127 ? 9.558 16.572 -46.009 1.00 84.19 127 LEU A C 1
ATOM 996 O O . LEU A 1 127 ? 9.632 16.644 -47.234 1.00 84.19 127 LEU A O 1
ATOM 1000 N N . ARG A 1 128 ? 9.261 17.644 -45.267 1.00 81.12 128 ARG A N 1
ATOM 1001 C CA . ARG A 1 128 ? 9.009 18.970 -45.849 1.00 81.12 128 ARG A CA 1
ATOM 1002 C C . ARG A 1 128 ? 10.268 19.578 -46.482 1.00 81.12 128 ARG A C 1
ATOM 1004 O O . ARG A 1 128 ? 10.157 20.267 -47.495 1.00 81.12 128 ARG A O 1
ATOM 1011 N N . GLY A 1 129 ? 11.446 19.311 -45.917 1.00 78.31 129 GLY A N 1
ATOM 1012 C CA . GLY A 1 129 ? 12.740 19.707 -46.479 1.00 78.31 129 GLY A CA 1
ATOM 1013 C C . GLY A 1 129 ? 13.125 18.951 -47.756 1.00 78.31 129 GLY A C 1
ATOM 1014 O O . GLY A 1 129 ? 13.834 19.502 -48.594 1.00 78.31 129 GLY A O 1
ATOM 1015 N N . ASP A 1 130 ? 12.649 17.719 -47.929 1.00 74.44 130 ASP A N 1
ATOM 1016 C CA . ASP A 1 130 ? 12.908 16.917 -49.131 1.00 74.44 130 ASP A CA 1
ATOM 1017 C C . ASP A 1 130 ? 11.957 17.300 -50.283 1.00 74.44 130 ASP A C 1
ATOM 1019 O O . ASP A 1 130 ? 12.370 17.522 -51.423 1.00 74.44 130 ASP A O 1
ATOM 1023 N N . ILE A 1 131 ? 10.676 17.527 -49.966 1.00 70.69 131 ILE A N 1
ATOM 1024 C CA . ILE A 1 131 ? 9.656 17.963 -50.937 1.00 70.69 131 ILE A CA 1
ATOM 1025 C C . ILE A 1 131 ? 10.006 19.325 -51.561 1.00 70.69 131 ILE A C 1
ATOM 1027 O O . ILE A 1 131 ? 9.818 19.523 -52.764 1.00 70.69 131 ILE A O 1
ATOM 1031 N N . SER A 1 132 ? 10.548 20.263 -50.778 1.00 69.44 132 SER A N 1
ATOM 1032 C CA . SER A 1 132 ? 10.945 21.586 -51.281 1.00 69.44 132 SER A CA 1
ATOM 1033 C C . SER A 1 132 ? 12.142 21.530 -52.239 1.00 69.44 132 SER A C 1
ATOM 1035 O O . SER A 1 132 ? 12.196 22.308 -53.193 1.00 69.44 132 SER A O 1
ATOM 1037 N N . ARG A 1 133 ? 13.060 20.568 -52.072 1.00 66.06 133 ARG A N 1
ATOM 1038 C CA . ARG A 1 133 ? 14.168 20.340 -53.018 1.00 66.06 133 ARG A CA 1
ATOM 1039 C C . ARG A 1 133 ? 13.706 19.727 -54.339 1.00 66.06 133 ARG A C 1
ATOM 1041 O O . ARG A 1 133 ? 14.299 20.013 -55.377 1.00 66.06 133 ARG A O 1
ATOM 1048 N N . LEU A 1 134 ? 12.650 18.915 -54.323 1.00 63.31 134 LEU A N 1
ATOM 1049 C CA . LEU A 1 134 ? 12.091 18.297 -55.531 1.00 63.31 134 LEU A CA 1
ATOM 1050 C C . LEU A 1 134 ? 11.298 19.287 -56.398 1.00 63.31 134 LEU A C 1
ATOM 1052 O O . LEU A 1 134 ? 11.263 19.131 -57.616 1.00 63.31 134 LEU A O 1
ATOM 1056 N N . GLN A 1 135 ? 10.701 20.320 -55.797 1.00 64.06 135 GLN A N 1
ATOM 1057 C CA . GLN A 1 135 ? 9.977 21.374 -56.521 1.00 64.06 135 GLN A CA 1
ATOM 1058 C C . GLN A 1 135 ? 10.909 22.331 -57.279 1.00 64.06 135 GLN A C 1
ATOM 1060 O O . GLN A 1 135 ? 10.532 22.810 -58.337 1.00 64.06 135 GLN A O 1
ATOM 1065 N N . HIS A 1 136 ? 12.130 22.571 -56.791 1.00 59.72 136 HIS A N 1
ATOM 1066 C CA . HIS A 1 136 ? 13.090 23.476 -57.443 1.00 59.72 136 HIS A CA 1
ATOM 1067 C C . HIS A 1 136 ? 13.838 22.827 -58.631 1.00 59.72 136 HIS A C 1
ATOM 1069 O O . HIS A 1 136 ? 14.541 23.507 -59.378 1.00 59.72 136 HIS A O 1
ATOM 1075 N N . LYS A 1 137 ? 13.722 21.501 -58.795 1.00 57.56 137 LYS A N 1
ATOM 1076 C CA . LYS A 1 137 ? 14.347 20.730 -59.884 1.00 57.56 137 LYS A CA 1
ATOM 1077 C C . LYS A 1 137 ? 13.428 20.479 -61.090 1.00 57.56 137 LYS A C 1
ATOM 1079 O O . LYS A 1 137 ? 13.885 19.849 -62.042 1.00 57.56 137 LYS A O 1
ATOM 1084 N N . ARG A 1 138 ? 12.166 20.916 -61.040 1.00 53.41 138 ARG A N 1
ATOM 1085 C CA . ARG A 1 138 ? 11.255 20.973 -62.196 1.00 53.41 138 ARG A CA 1
ATOM 1086 C C . ARG A 1 138 ? 11.174 22.399 -62.710 1.00 53.41 138 ARG A C 1
ATOM 1088 O O . ARG A 1 138 ? 10.986 22.532 -63.934 1.00 53.41 138 ARG A O 1
#

Foldseek 3Di:
DDDQFQDFDPDDPDPVVLVVLQVLLVVLVVVLVVCVVVVVVQQVVQCVVVVPPVCSNVVSVVLSVLSVLLNCLSVRPRGGPVSNVSSVVSSVVNVVVVVVVVVVVVVVVVVVVVVVVVVVVVVVVVVVVVVVVVVVVD

Mean predicted aligned error: 11.9 Å

Sequence (138 aa):
MKQIKAVLPPKLKNKHAQFFAWFLGLIFLLMALVQLVKFEKFTPFIESVFDGGAAGKAIAAIIVTTEVFALPFLLRMALSPLMRFCSMVCGWLAALTWLWISLTYASELIGLSFSLVILAGYVSYLLRGDISRLQHKR